Protein AF-A0A822X0G2-F1 (afdb_monomer)

Structure (mmCIF, N/CA/C/O backbone):
data_AF-A0A822X0G2-F1
#
_entry.id   AF-A0A822X0G2-F1
#
loop_
_atom_site.group_PDB
_atom_site.id
_atom_site.type_symbol
_atom_site.label_atom_id
_atom_site.label_alt_id
_atom_site.label_comp_id
_atom_site.label_asym_id
_atom_site.label_entity_id
_atom_site.label_seq_id
_atom_site.pdbx_PDB_ins_code
_atom_site.Cartn_x
_atom_site.Cartn_y
_atom_site.Cartn_z
_atom_site.occupancy
_atom_site.B_iso_or_equiv
_atom_site.auth_seq_id
_atom_site.auth_comp_id
_atom_site.auth_asym_id
_atom_site.auth_atom_id
_atom_site.pdbx_PDB_model_num
ATOM 1 N N . MET A 1 1 ? 26.542 -21.860 20.723 1.00 41.81 1 MET A N 1
ATOM 2 C CA . MET A 1 1 ? 26.400 -22.099 22.175 1.00 41.81 1 MET A CA 1
ATOM 3 C C . MET A 1 1 ? 25.578 -23.375 22.316 1.00 41.81 1 MET A C 1
ATOM 5 O O . MET A 1 1 ? 24.536 -23.455 21.684 1.00 41.81 1 MET A O 1
ATOM 9 N N . LEU A 1 2 ? 26.151 -24.408 22.939 1.00 41.03 2 LEU A N 1
ATOM 10 C CA . LEU A 1 2 ? 25.672 -25.801 22.949 1.00 41.03 2 LEU A CA 1
ATOM 11 C C . LEU A 1 2 ? 24.399 -26.036 23.792 1.00 41.03 2 LEU A C 1
ATOM 13 O O . LEU A 1 2 ? 24.081 -25.219 24.650 1.00 41.03 2 LEU A O 1
ATOM 17 N N . CYS A 1 3 ? 23.839 -27.245 23.601 1.00 36.62 3 CYS A N 1
ATOM 18 C CA . CYS A 1 3 ? 22.868 -28.033 24.392 1.00 36.62 3 CYS A CA 1
ATOM 19 C C . CYS A 1 3 ? 21.438 -28.078 23.816 1.00 36.62 3 CYS A C 1
ATOM 21 O O . CYS A 1 3 ? 20.869 -27.041 23.523 1.00 36.62 3 CYS A O 1
ATOM 23 N N . ALA A 1 4 ? 20.782 -29.233 23.642 1.00 40.53 4 ALA A N 1
ATOM 24 C CA . ALA A 1 4 ? 21.068 -30.588 24.124 1.00 40.53 4 ALA A CA 1
ATOM 25 C C . ALA A 1 4 ? 20.532 -31.665 23.159 1.00 40.53 4 ALA A C 1
ATOM 27 O O . ALA A 1 4 ? 19.470 -31.511 22.560 1.00 40.53 4 ALA A O 1
ATOM 28 N N . CYS A 1 5 ? 21.261 -32.780 23.065 1.00 48.78 5 CYS A N 1
ATOM 29 C CA . CYS A 1 5 ? 20.768 -34.037 22.513 1.00 48.78 5 CYS A CA 1
ATOM 30 C C . CYS A 1 5 ? 19.828 -34.710 23.524 1.00 48.78 5 CYS A C 1
ATOM 32 O O . CYS A 1 5 ? 20.189 -34.849 24.692 1.00 48.78 5 CYS A O 1
ATOM 34 N N . LEU A 1 6 ? 18.688 -35.218 23.060 1.00 36.81 6 LEU A N 1
ATOM 35 C CA . LEU A 1 6 ? 17.911 -36.243 23.757 1.00 36.81 6 LEU A CA 1
ATOM 36 C C . LEU A 1 6 ? 17.663 -37.392 22.775 1.00 36.81 6 LEU A C 1
ATOM 38 O O . LEU A 1 6 ? 16.849 -37.289 21.862 1.00 36.81 6 LEU A O 1
ATOM 42 N N . PHE A 1 7 ? 18.413 -38.479 22.957 1.00 40.28 7 PHE A N 1
ATOM 43 C CA . PHE A 1 7 ? 18.099 -39.781 22.376 1.00 40.28 7 PHE A CA 1
ATOM 44 C C . PHE A 1 7 ? 16.954 -40.397 23.185 1.00 40.28 7 PHE A C 1
ATOM 46 O O . PHE A 1 7 ? 17.071 -40.534 24.401 1.00 40.28 7 PHE A O 1
ATOM 53 N N . THR A 1 8 ? 15.874 -40.809 22.519 1.00 43.25 8 THR A N 1
ATOM 54 C CA . THR A 1 8 ? 14.886 -41.729 23.100 1.00 43.25 8 THR A CA 1
ATOM 55 C C . THR A 1 8 ? 14.660 -42.913 22.162 1.00 43.25 8 THR A C 1
ATOM 57 O O . THR A 1 8 ? 14.643 -42.791 20.939 1.00 43.25 8 THR A O 1
ATOM 60 N N . THR A 1 9 ? 14.583 -44.092 22.769 1.00 52.16 9 THR A N 1
ATOM 61 C CA . THR A 1 9 ? 14.641 -45.439 22.189 1.00 52.16 9 THR A CA 1
ATOM 62 C C . THR A 1 9 ? 13.260 -45.982 21.821 1.00 52.16 9 THR A C 1
ATOM 64 O O . THR A 1 9 ? 12.865 -47.059 22.258 1.00 52.16 9 THR A O 1
ATOM 67 N N . SER A 1 10 ? 12.503 -45.263 20.995 1.00 47.69 10 SER A N 1
ATOM 68 C CA . SER A 1 10 ? 11.353 -45.861 20.313 1.00 47.69 10 SER A CA 1
ATOM 69 C C . SER A 1 10 ? 11.071 -45.110 19.023 1.00 47.69 10 SER A C 1
ATOM 71 O O . SER A 1 10 ? 10.955 -43.887 19.011 1.00 47.69 10 SER A O 1
ATOM 73 N N . GLY A 1 11 ? 11.053 -45.854 17.920 1.00 52.94 11 GLY A N 1
ATOM 74 C CA . GLY A 1 11 ? 11.008 -45.325 16.567 1.00 52.94 11 GLY A CA 1
ATOM 75 C C . GLY A 1 11 ? 9.771 -44.475 16.303 1.00 52.94 11 GLY A C 1
ATOM 76 O O . GLY A 1 11 ? 8.672 -44.995 16.156 1.00 52.94 11 GLY A O 1
ATOM 77 N N . SER A 1 12 ? 9.983 -43.168 16.193 1.00 41.75 12 SER A N 1
ATOM 78 C CA . SER A 1 12 ? 9.317 -42.260 15.255 1.00 41.75 12 SER A CA 1
ATOM 79 C C . SER A 1 12 ? 10.038 -40.922 15.331 1.00 41.75 12 SER A C 1
ATOM 81 O O . SER A 1 12 ? 9.783 -40.101 16.208 1.00 41.75 12 SER A O 1
ATOM 83 N N . VAL A 1 13 ? 10.989 -40.719 14.419 1.00 41.69 13 VAL A N 1
ATOM 84 C CA . VAL A 1 13 ? 11.591 -39.404 14.192 1.00 41.69 13 VAL A CA 1
ATOM 85 C C . VAL A 1 13 ? 10.525 -38.565 13.500 1.00 41.69 13 VAL A C 1
ATOM 87 O O . VAL A 1 13 ? 10.388 -38.607 12.280 1.00 41.69 13 VAL A O 1
ATOM 90 N N . VAL A 1 14 ? 9.718 -37.840 14.273 1.00 45.34 14 VAL A N 1
ATOM 91 C CA . VAL A 1 14 ? 8.887 -36.784 13.698 1.00 45.34 14 VAL A CA 1
ATOM 92 C C . VAL A 1 14 ? 9.836 -35.637 13.389 1.00 45.34 14 VAL A C 1
ATOM 94 O O . VAL A 1 14 ? 10.253 -34.889 14.272 1.00 45.34 14 VAL A O 1
ATOM 97 N N . LEU A 1 15 ? 10.245 -35.570 12.125 1.00 39.56 15 LEU A N 1
ATOM 98 C CA . LEU A 1 15 ? 10.972 -34.451 11.558 1.00 39.56 15 LEU A CA 1
ATOM 99 C C . LEU A 1 15 ? 10.025 -33.242 11.602 1.00 39.56 15 LEU A C 1
ATOM 101 O O . LEU A 1 15 ? 9.231 -33.031 10.689 1.00 39.56 15 LEU A O 1
ATOM 105 N N . TRP A 1 16 ? 10.048 -32.470 12.687 1.00 42.47 16 TRP A N 1
ATOM 106 C CA . TRP A 1 16 ? 9.452 -31.138 12.670 1.00 42.47 16 TRP A CA 1
ATOM 107 C C . TRP A 1 16 ? 10.377 -30.270 11.823 1.00 42.47 16 TRP A C 1
ATOM 109 O O . TRP A 1 16 ? 11.342 -29.683 12.310 1.00 42.47 16 TRP A O 1
ATOM 119 N N . SER A 1 17 ? 10.125 -30.291 10.514 1.00 48.56 17 SER A N 1
ATOM 120 C CA . SER A 1 17 ? 10.679 -29.341 9.562 1.00 48.56 17 SER A CA 1
ATOM 121 C C . SER A 1 17 ? 10.508 -27.943 10.135 1.00 48.56 17 SER A C 1
ATOM 123 O O . SER A 1 17 ? 9.419 -27.594 10.592 1.00 48.56 17 SER A O 1
ATOM 125 N N . LEU A 1 18 ? 11.600 -27.175 10.135 1.00 46.53 18 LEU A N 1
ATOM 126 C CA . LEU A 1 18 ? 11.620 -25.780 10.539 1.00 46.53 18 LEU A CA 1
ATOM 127 C C . LEU A 1 18 ? 10.393 -25.074 9.956 1.00 46.53 18 LEU A C 1
ATOM 129 O O . LEU A 1 18 ? 10.310 -24.876 8.741 1.00 46.53 18 LEU A O 1
ATOM 133 N N . SER A 1 19 ? 9.465 -24.682 10.832 1.00 46.75 19 SER A N 1
ATOM 134 C CA . SER A 1 19 ? 8.558 -23.582 10.541 1.00 46.75 19 SER A CA 1
ATOM 135 C C . SER A 1 19 ? 9.470 -22.431 10.165 1.00 46.75 19 SER A C 1
ATOM 137 O O . SER A 1 19 ? 10.150 -21.869 11.026 1.00 46.75 19 SER A O 1
ATOM 139 N N . HIS A 1 20 ? 9.558 -22.163 8.862 1.00 47.16 20 HIS A N 1
ATOM 140 C CA . HIS A 1 20 ? 10.193 -20.969 8.356 1.00 47.16 20 HIS A CA 1
ATOM 141 C C . HIS A 1 20 ? 9.650 -19.829 9.197 1.00 47.16 20 HIS A C 1
ATOM 143 O O . HIS A 1 20 ? 8.440 -19.707 9.388 1.00 47.16 20 HIS A O 1
ATOM 149 N N . SER A 1 21 ? 10.577 -19.085 9.786 1.00 45.53 21 SER A N 1
ATOM 150 C CA . SER A 1 21 ? 10.315 -17.804 10.400 1.00 45.53 21 SER A CA 1
ATOM 151 C C . SER A 1 21 ? 9.534 -16.988 9.376 1.00 45.53 21 SER A C 1
ATOM 153 O O . SER A 1 21 ? 10.142 -16.341 8.526 1.00 45.53 21 SER A O 1
ATOM 155 N N . GLN A 1 22 ? 8.202 -17.017 9.463 1.00 49.56 22 GLN A N 1
ATOM 156 C CA . GLN A 1 22 ? 7.348 -15.930 9.025 1.00 49.56 22 GLN A CA 1
ATOM 157 C C . GLN A 1 22 ? 7.739 -14.778 9.939 1.00 49.56 22 GLN A C 1
ATOM 159 O O . GLN A 1 22 ? 7.096 -14.471 10.939 1.00 49.56 22 GLN A O 1
ATOM 164 N N . LYS A 1 23 ? 8.902 -14.190 9.656 1.00 50.72 23 LYS A N 1
ATOM 165 C CA . LYS A 1 23 ? 9.175 -12.825 10.034 1.00 50.72 23 LYS A CA 1
ATOM 166 C C . LYS A 1 23 ? 8.228 -12.065 9.128 1.00 50.72 23 LYS A C 1
ATOM 168 O O . LYS A 1 23 ? 8.628 -11.647 8.048 1.00 50.72 23 LYS A O 1
ATOM 173 N N . GLU A 1 24 ? 6.948 -12.068 9.495 1.00 57.47 24 GLU A N 1
ATOM 174 C CA . GLU A 1 24 ? 5.957 -11.262 8.820 1.00 57.47 24 GLU A CA 1
ATOM 175 C C . GLU A 1 24 ? 6.555 -9.872 8.852 1.00 57.47 24 GLU A C 1
ATOM 177 O O . GLU A 1 24 ? 6.843 -9.334 9.928 1.00 57.47 24 GLU A O 1
ATOM 182 N N . ASN A 1 25 ? 6.904 -9.362 7.675 1.00 65.50 25 ASN A N 1
ATOM 183 C CA . ASN A 1 25 ? 7.420 -8.017 7.536 1.00 65.50 25 ASN A CA 1
ATOM 184 C C . ASN A 1 25 ? 6.213 -7.105 7.716 1.00 65.50 25 ASN A C 1
ATOM 186 O O . ASN A 1 25 ? 5.684 -6.534 6.769 1.00 65.50 25 ASN A O 1
ATOM 190 N N . PHE A 1 26 ? 5.739 -7.054 8.957 1.00 80.50 26 PHE A N 1
ATOM 191 C CA . PHE A 1 26 ? 4.638 -6.237 9.384 1.00 80.50 26 PHE A CA 1
ATOM 192 C C . PHE A 1 26 ? 5.158 -4.813 9.367 1.00 80.50 26 PHE A C 1
ATOM 194 O O . PHE A 1 26 ? 5.978 -4.401 10.193 1.00 80.50 26 PHE A O 1
ATOM 201 N N . MET A 1 27 ? 4.784 -4.117 8.308 1.00 89.44 27 MET A N 1
ATOM 202 C CA . MET A 1 27 ? 5.347 -2.839 7.947 1.00 89.44 27 MET A CA 1
ATOM 203 C C . MET A 1 27 ? 4.251 -1.804 7.908 1.00 89.44 27 MET A C 1
ATOM 205 O O . MET A 1 27 ? 3.111 -2.062 7.523 1.00 89.44 27 MET A O 1
ATOM 209 N N . ARG A 1 28 ? 4.637 -0.605 8.326 1.00 94.19 28 ARG A N 1
ATOM 210 C CA . ARG A 1 28 ? 3.769 0.553 8.315 1.00 94.19 28 ARG A CA 1
ATOM 211 C C . ARG A 1 28 ? 4.040 1.365 7.061 1.00 94.19 28 ARG A C 1
ATOM 213 O O . ARG A 1 28 ? 5.191 1.669 6.744 1.00 94.19 28 ARG A O 1
ATOM 220 N N . GLY A 1 29 ? 2.969 1.759 6.393 1.00 95.56 29 GLY A N 1
ATOM 221 C CA . GLY A 1 29 ? 3.006 2.648 5.248 1.00 95.56 29 GLY A CA 1
ATOM 222 C C . GLY A 1 29 ? 1.910 3.701 5.307 1.00 95.56 29 GLY A C 1
ATOM 223 O O . GLY A 1 29 ? 0.999 3.647 6.133 1.00 95.56 29 GLY A O 1
ATOM 224 N N . VAL A 1 30 ? 2.024 4.689 4.429 1.00 97.06 30 VAL A N 1
ATOM 225 C CA . VAL A 1 30 ? 1.044 5.761 4.262 1.00 97.06 30 VAL A CA 1
ATOM 226 C C . VAL A 1 30 ? 0.493 5.700 2.850 1.00 97.06 30 VAL A C 1
ATOM 228 O O . VAL A 1 30 ? 1.253 5.606 1.886 1.00 97.06 30 VAL A O 1
ATOM 231 N N . VAL A 1 31 ? -0.823 5.796 2.712 1.00 96.69 31 VAL A N 1
ATOM 232 C CA . VAL A 1 31 ? -1.473 5.875 1.405 1.00 96.69 31 VAL A CA 1
ATOM 233 C C . VAL A 1 31 ? -1.152 7.228 0.785 1.00 96.69 31 VAL A C 1
ATOM 235 O O . VAL A 1 31 ? -1.561 8.277 1.279 1.00 96.69 31 VAL A O 1
ATOM 238 N N . VAL A 1 32 ? -0.409 7.223 -0.315 1.00 96.62 32 VAL A N 1
ATOM 239 C CA . VAL A 1 32 ? 0.008 8.446 -1.019 1.00 96.62 32 VAL A CA 1
ATOM 240 C C . VAL A 1 32 ? -0.873 8.754 -2.224 1.00 96.62 32 VAL A C 1
ATOM 242 O O . VAL A 1 32 ? -0.954 9.913 -2.649 1.00 96.62 32 VAL A O 1
ATOM 245 N N . HIS A 1 33 ? -1.567 7.743 -2.744 1.00 94.50 33 HIS A N 1
ATOM 246 C CA . HIS A 1 33 ? -2.475 7.865 -3.871 1.00 94.50 33 HIS A CA 1
ATOM 247 C C . HIS A 1 33 ? -3.603 6.835 -3.767 1.00 94.50 33 HIS A C 1
ATOM 249 O O . HIS A 1 33 ? -3.370 5.698 -3.365 1.00 94.50 33 HIS A O 1
ATOM 255 N N . ASN A 1 34 ? -4.807 7.250 -4.148 1.00 92.31 34 ASN A N 1
ATOM 256 C CA . ASN A 1 34 ? -5.946 6.373 -4.367 1.00 92.31 34 ASN A CA 1
ATOM 257 C C . ASN A 1 34 ? -6.507 6.683 -5.758 1.00 92.31 34 ASN A C 1
ATOM 259 O O . ASN A 1 34 ? -6.836 7.833 -6.053 1.00 92.31 34 ASN A O 1
ATOM 263 N N . GLU A 1 35 ? -6.606 5.652 -6.586 1.00 90.94 35 GLU A N 1
ATOM 264 C CA . GLU A 1 35 ? -7.300 5.663 -7.859 1.00 90.94 35 GLU A CA 1
ATOM 265 C C . GLU A 1 35 ? -8.669 4.980 -7.704 1.00 90.94 35 GLU A C 1
ATOM 267 O O . GLU A 1 35 ? -8.841 3.775 -7.927 1.00 90.94 35 GLU A O 1
ATOM 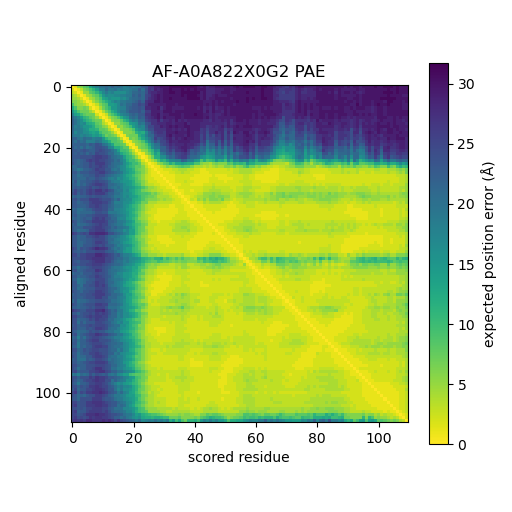272 N N . HIS A 1 36 ? -9.668 5.790 -7.349 1.00 86.25 36 HIS A N 1
ATOM 273 C CA . HIS A 1 36 ? -11.041 5.343 -7.113 1.00 86.25 36 HIS A CA 1
ATOM 274 C C . HIS A 1 36 ? -11.688 4.688 -8.342 1.00 86.25 36 HIS A C 1
ATOM 276 O O . HIS A 1 36 ? -12.587 3.865 -8.184 1.00 86.25 36 HIS A O 1
ATOM 282 N N . ARG A 1 37 ? -11.254 5.023 -9.570 1.00 86.44 37 ARG A N 1
ATOM 283 C CA . ARG A 1 37 ? -11.844 4.479 -10.807 1.00 86.44 37 ARG A CA 1
ATOM 284 C C . ARG A 1 37 ? -11.676 2.964 -10.920 1.00 86.44 37 ARG A C 1
ATOM 286 O O . ARG A 1 37 ? -12.553 2.293 -11.459 1.00 86.44 37 ARG A O 1
ATOM 293 N N . ILE A 1 38 ? -10.531 2.449 -10.474 1.00 87.75 38 ILE A N 1
ATOM 294 C CA . ILE A 1 38 ? -10.171 1.029 -10.588 1.00 87.75 38 ILE A CA 1
ATOM 295 C C . ILE A 1 38 ? -9.955 0.356 -9.229 1.00 87.75 38 ILE A C 1
ATOM 297 O O . ILE A 1 38 ? -9.731 -0.846 -9.206 1.00 87.75 38 ILE A O 1
ATOM 301 N N . GLY A 1 39 ? -10.057 1.097 -8.118 1.00 90.25 39 GLY A N 1
ATOM 302 C CA . GLY A 1 39 ? -9.904 0.561 -6.762 1.00 90.25 39 GLY A CA 1
ATOM 303 C C . GLY A 1 39 ? -8.448 0.323 -6.362 1.00 90.25 39 GLY A C 1
ATOM 304 O O . GLY A 1 39 ? -8.176 -0.573 -5.572 1.00 90.25 39 GLY A O 1
ATOM 305 N N . TYR A 1 40 ? -7.507 1.082 -6.927 1.00 93.81 40 TYR A N 1
ATOM 306 C CA . TYR A 1 40 ? -6.075 0.899 -6.674 1.00 93.81 40 TYR A CA 1
ATOM 307 C C . TYR A 1 40 ? -5.579 1.914 -5.657 1.00 93.81 40 TYR A C 1
ATOM 309 O O . TYR A 1 40 ? -5.912 3.094 -5.723 1.00 93.81 40 TYR A O 1
ATOM 317 N N . ILE A 1 41 ? -4.713 1.471 -4.759 1.00 95.12 41 ILE A N 1
ATOM 318 C CA . ILE A 1 41 ? -4.041 2.320 -3.784 1.00 95.12 41 ILE A CA 1
ATOM 319 C C . ILE A 1 41 ? -2.528 2.203 -3.936 1.00 95.12 41 ILE A C 1
ATOM 321 O O . ILE A 1 41 ? -1.995 1.154 -4.302 1.00 95.12 41 ILE A O 1
ATOM 325 N N . VAL A 1 42 ? -1.835 3.300 -3.639 1.00 96.12 42 VAL A N 1
ATOM 326 C CA . VAL A 1 42 ? -0.376 3.332 -3.532 1.00 96.12 42 VAL A CA 1
ATOM 327 C C . VAL A 1 42 ? -0.005 3.614 -2.095 1.00 96.12 42 VAL A C 1
ATOM 329 O O . VAL A 1 42 ? -0.390 4.646 -1.538 1.00 96.12 42 VAL A O 1
ATOM 332 N N . ILE A 1 43 ? 0.783 2.719 -1.520 1.00 96.69 43 ILE A N 1
ATOM 333 C CA . ILE A 1 43 ? 1.293 2.812 -0.161 1.00 96.69 43 ILE A CA 1
ATOM 334 C C . ILE A 1 43 ? 2.784 3.118 -0.248 1.00 96.69 43 ILE A C 1
ATOM 336 O O . ILE A 1 43 ? 3.528 2.405 -0.917 1.00 96.69 43 ILE A O 1
ATOM 340 N N . ARG A 1 44 ? 3.222 4.177 0.430 1.00 97.06 44 ARG A N 1
ATOM 341 C CA . ARG A 1 44 ? 4.639 4.469 0.636 1.00 97.06 44 ARG A CA 1
ATOM 342 C C . ARG A 1 44 ? 5.053 3.955 2.003 1.00 97.06 44 ARG A C 1
ATOM 344 O O . ARG A 1 44 ? 4.456 4.346 3.006 1.00 97.06 44 ARG A O 1
ATOM 351 N N . ASP A 1 45 ? 6.062 3.103 2.042 1.00 94.38 45 ASP A N 1
ATOM 352 C CA . ASP A 1 45 ? 6.581 2.567 3.294 1.00 94.38 45 ASP A CA 1
ATOM 353 C C . ASP A 1 45 ? 7.567 3.524 3.991 1.00 94.38 45 ASP A C 1
ATOM 355 O O . ASP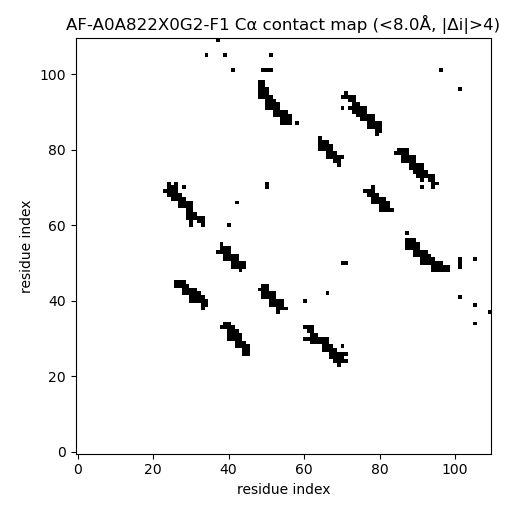 A 1 45 ? 7.864 4.632 3.528 1.00 94.38 45 ASP A O 1
ATOM 359 N N . GLN A 1 46 ? 8.084 3.084 5.138 1.00 92.25 46 GLN A N 1
ATOM 360 C CA . GLN A 1 46 ? 9.088 3.811 5.917 1.00 92.25 46 GLN A CA 1
ATOM 361 C C . GLN A 1 46 ? 10.468 3.922 5.241 1.00 92.25 46 GLN A C 1
ATOM 363 O O . GLN A 1 46 ? 11.245 4.807 5.601 1.00 92.25 46 GLN A O 1
ATOM 368 N N . PHE A 1 47 ? 10.785 3.048 4.282 1.00 91.62 47 PHE A N 1
ATOM 369 C CA . PHE A 1 47 ? 12.024 3.088 3.499 1.00 91.62 47 PHE A CA 1
ATOM 370 C C . PHE A 1 47 ? 11.907 4.017 2.283 1.00 91.62 47 PHE A C 1
ATOM 372 O O . PHE A 1 47 ? 12.909 4.365 1.659 1.00 91.62 47 PHE A O 1
ATOM 379 N N . GLY A 1 48 ? 10.695 4.494 1.996 1.00 93.50 48 GLY A N 1
ATOM 380 C CA . GLY A 1 48 ? 10.390 5.347 0.861 1.00 93.50 48 GLY A CA 1
ATOM 381 C C . GLY A 1 48 ? 10.105 4.569 -0.420 1.00 93.50 48 GLY A C 1
ATOM 382 O O . GLY A 1 48 ? 10.048 5.201 -1.474 1.00 93.50 48 GLY A O 1
ATOM 383 N N . GLU A 1 49 ? 9.915 3.255 -0.331 1.00 95.44 49 GLU A N 1
ATOM 384 C CA . GLU A 1 49 ? 9.499 2.410 -1.444 1.00 95.44 49 GLU A CA 1
ATOM 385 C C . GLU A 1 49 ? 7.974 2.426 -1.583 1.00 95.44 49 GLU A C 1
ATOM 387 O O . GLU A 1 49 ? 7.230 2.722 -0.640 1.00 95.44 49 GLU A O 1
ATOM 392 N N . PHE A 1 50 ? 7.507 2.140 -2.795 1.00 96.94 50 PHE A N 1
ATOM 393 C CA . PHE A 1 50 ? 6.101 2.223 -3.159 1.00 96.94 50 PHE A CA 1
ATOM 394 C C . PHE A 1 50 ? 5.547 0.831 -3.448 1.00 96.94 50 PHE A C 1
ATOM 396 O O . PHE A 1 50 ? 6.149 0.034 -4.170 1.00 96.94 50 PHE A O 1
ATOM 403 N N . THR A 1 51 ? 4.369 0.573 -2.895 1.00 96.56 51 THR A N 1
ATOM 404 C CA . THR A 1 51 ? 3.587 -0.647 -3.085 1.00 96.56 51 THR A CA 1
ATOM 405 C C . THR A 1 51 ? 2.266 -0.284 -3.740 1.00 96.56 51 THR A C 1
ATOM 407 O O . THR A 1 51 ? 1.604 0.659 -3.304 1.00 96.56 51 THR A O 1
ATOM 410 N N . VAL A 1 52 ? 1.885 -1.012 -4.786 1.00 95.69 52 VAL A N 1
ATOM 411 C CA . VAL A 1 52 ? 0.599 -0.861 -5.474 1.00 95.69 52 VAL A CA 1
ATOM 412 C C . VAL A 1 52 ? -0.274 -2.054 -5.125 1.00 95.69 52 VAL A C 1
ATOM 414 O O . VAL A 1 52 ? 0.129 -3.199 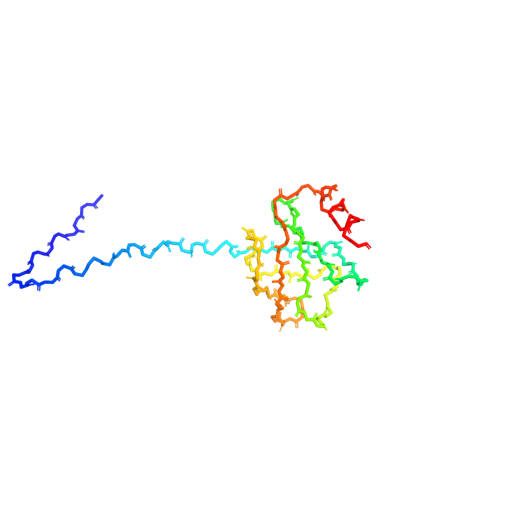-5.324 1.00 95.69 52 VAL A O 1
ATOM 417 N N . ALA A 1 53 ? -1.476 -1.785 -4.628 1.00 95.31 53 ALA A N 1
ATOM 418 C CA . ALA A 1 53 ? -2.438 -2.816 -4.271 1.00 95.31 53 ALA A CA 1
ATOM 419 C C . ALA A 1 53 ? -3.839 -2.472 -4.785 1.00 95.31 53 ALA A C 1
ATOM 421 O O . ALA A 1 53 ? -4.227 -1.306 -4.836 1.00 95.31 53 ALA A O 1
ATOM 422 N N . GLU A 1 54 ? -4.594 -3.496 -5.162 1.00 94.38 54 GLU A N 1
ATOM 423 C CA . GLU A 1 54 ? -5.998 -3.410 -5.552 1.00 94.38 54 GLU A CA 1
ATOM 424 C C . GLU A 1 54 ? -6.884 -3.760 -4.356 1.00 94.38 54 GLU A C 1
ATOM 426 O O . GLU A 1 54 ? -6.708 -4.796 -3.718 1.00 94.38 54 GLU A O 1
ATOM 431 N N . LEU A 1 55 ? -7.856 -2.909 -4.041 1.00 94.00 55 LEU A N 1
ATOM 432 C CA . LEU A 1 55 ? -8.843 -3.175 -3.003 1.00 94.00 55 LEU A CA 1
ATOM 433 C C . LEU A 1 55 ? -9.819 -4.243 -3.498 1.00 94.00 55 LEU A C 1
ATOM 435 O O 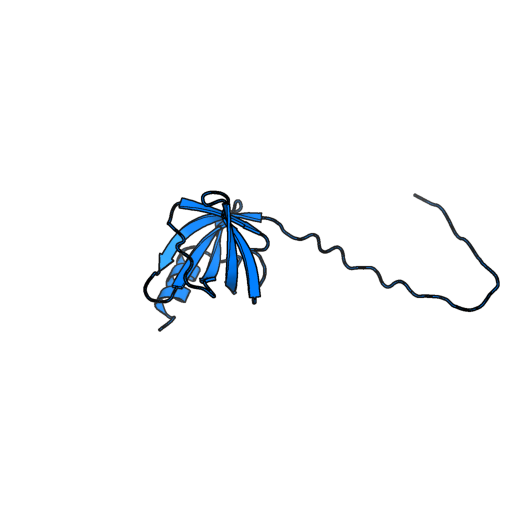. LEU A 1 55 ? -10.588 -4.023 -4.430 1.00 94.00 55 LEU A O 1
ATOM 439 N N . SER A 1 56 ? -9.838 -5.395 -2.829 1.00 89.19 56 SER A N 1
ATOM 440 C CA . SER A 1 56 ? -10.718 -6.524 -3.168 1.00 89.19 56 SER A CA 1
ATOM 441 C C . SER A 1 56 ? -12.123 -6.393 -2.555 1.00 89.19 56 SER A C 1
ATOM 443 O O . SER A 1 56 ? -12.823 -7.381 -2.334 1.00 89.19 56 SER A O 1
ATOM 445 N N . GLY A 1 57 ? -12.551 -5.166 -2.257 1.00 78.19 57 GLY A N 1
ATOM 446 C CA . GLY A 1 57 ? -13.838 -4.848 -1.645 1.00 78.19 57 GLY A CA 1
ATOM 447 C C . GLY A 1 57 ? -14.175 -3.364 -1.776 1.00 78.19 57 GLY A C 1
ATOM 448 O O . GLY A 1 57 ? -13.338 -2.561 -2.176 1.00 78.19 57 GLY A O 1
ATOM 449 N N . GLY A 1 58 ? -15.408 -2.990 -1.433 1.00 82.62 58 GLY A N 1
ATOM 450 C CA . GLY A 1 58 ? -15.883 -1.600 -1.458 1.00 82.62 58 GLY A CA 1
ATOM 451 C C . GLY A 1 58 ? -15.364 -0.747 -0.295 1.00 82.62 58 GLY A C 1
ATOM 452 O O . GLY A 1 58 ? -16.143 -0.007 0.294 1.00 82.62 58 GLY A O 1
ATOM 453 N N . TYR A 1 59 ? -14.092 -0.904 0.073 1.00 87.94 59 TYR A N 1
ATOM 454 C CA . TYR A 1 59 ? -13.460 -0.170 1.167 1.00 87.94 59 TYR A CA 1
ATOM 455 C C . TYR A 1 59 ? -13.139 1.265 0.737 1.00 87.94 59 TYR A C 1
ATOM 457 O O . TYR A 1 59 ? -12.662 1.499 -0.376 1.00 87.94 59 TYR A O 1
ATOM 465 N N . GLU A 1 60 ? -13.347 2.227 1.631 1.00 88.50 60 GLU A N 1
ATOM 466 C CA . GLU A 1 60 ? -12.997 3.626 1.386 1.00 88.50 60 GLU A CA 1
ATOM 467 C C . GLU A 1 60 ? -11.639 3.957 1.999 1.00 88.50 60 GLU A C 1
ATOM 469 O O . GLU A 1 60 ? -11.538 4.378 3.144 1.00 88.50 60 GLU A O 1
ATOM 474 N N . VAL A 1 61 ? -10.571 3.800 1.223 1.00 91.75 61 VAL A N 1
ATOM 475 C CA . VAL A 1 61 ? -9.229 4.236 1.633 1.00 91.75 61 VAL A CA 1
ATOM 476 C C . VAL A 1 61 ? -9.002 5.678 1.210 1.00 91.75 61 VAL A C 1
ATOM 478 O O . VAL A 1 61 ? -9.300 6.043 0.076 1.00 91.75 61 VAL A O 1
ATOM 481 N N . VAL A 1 62 ? -8.431 6.515 2.070 1.00 92.75 62 VAL A N 1
ATOM 482 C CA . VAL A 1 62 ? -8.152 7.917 1.732 1.00 92.75 62 VAL A CA 1
ATOM 483 C C . VAL A 1 62 ? -6.650 8.175 1.722 1.00 92.75 62 VAL A C 1
ATOM 485 O O . VAL A 1 62 ? -5.874 7.583 2.470 1.00 92.75 62 VAL A O 1
ATOM 488 N N . LYS A 1 63 ? -6.205 9.088 0.853 1.00 95.19 63 LYS A N 1
ATOM 489 C CA . LYS A 1 63 ? -4.823 9.574 0.880 1.00 95.19 63 LYS A CA 1
ATOM 490 C C . LYS A 1 63 ? -4.496 10.136 2.269 1.00 95.19 63 LYS A C 1
ATOM 492 O O . LYS A 1 63 ? -5.193 11.016 2.763 1.00 95.19 63 LYS A O 1
ATOM 497 N N . GLY A 1 64 ? -3.387 9.682 2.841 1.00 96.19 64 GLY A N 1
ATOM 498 C CA . GLY A 1 64 ? -2.957 10.000 4.200 1.00 96.19 64 GLY A CA 1
ATOM 499 C C . GLY A 1 64 ? -3.291 8.913 5.221 1.00 96.19 64 GLY A C 1
ATOM 500 O O . GLY A 1 64 ? -2.755 8.973 6.327 1.00 96.19 64 GLY A O 1
ATOM 501 N N . ASP A 1 65 ? -4.103 7.914 4.861 1.00 96.38 65 ASP A N 1
ATOM 502 C CA . ASP A 1 65 ? -4.369 6.778 5.737 1.00 96.38 65 ASP A CA 1
ATOM 503 C C . ASP A 1 65 ? -3.101 5.988 6.032 1.00 96.38 65 ASP A C 1
ATOM 505 O O . ASP A 1 65 ? -2.194 5.865 5.204 1.00 96.38 65 ASP A O 1
ATOM 509 N N . ILE A 1 66 ? -3.051 5.457 7.247 1.00 96.56 66 ILE A N 1
ATOM 510 C CA . ILE A 1 66 ? -1.914 4.709 7.747 1.00 96.56 66 ILE A CA 1
ATOM 511 C C . ILE A 1 66 ? -2.275 3.235 7.699 1.00 96.56 66 ILE A C 1
ATOM 513 O O . ILE A 1 66 ? -3.200 2.799 8.380 1.00 96.56 66 ILE A O 1
ATOM 517 N N . ILE A 1 67 ? -1.512 2.478 6.924 1.00 95.56 67 ILE A N 1
ATOM 518 C CA . ILE A 1 67 ? -1.737 1.057 6.708 1.00 95.56 67 ILE A CA 1
ATOM 519 C C . ILE A 1 67 ? -0.633 0.26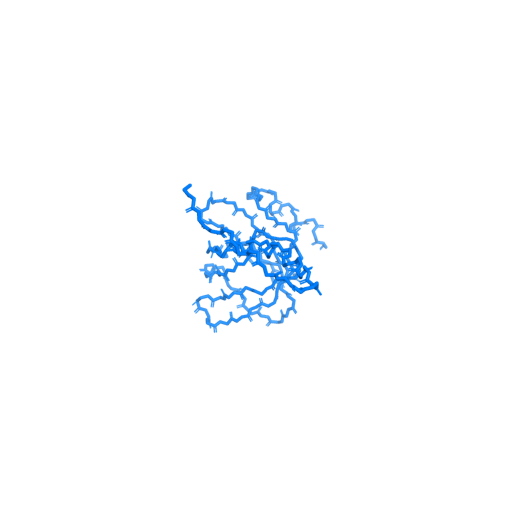1 7.387 1.00 95.56 67 ILE A C 1
ATOM 521 O O . ILE A 1 67 ? 0.535 0.653 7.368 1.00 95.56 67 ILE A O 1
ATOM 525 N N . GLU A 1 68 ? -1.013 -0.855 7.987 1.00 94.94 68 GLU A N 1
ATOM 526 C CA . GLU A 1 68 ? -0.121 -1.782 8.658 1.00 94.94 68 GLU A CA 1
ATOM 527 C C . GLU A 1 68 ? -0.395 -3.206 8.175 1.00 94.94 68 GLU A C 1
ATOM 529 O O . GLU A 1 68 ? -1.549 -3.624 8.072 1.00 94.94 68 GLU A O 1
ATOM 534 N N . GLY A 1 69 ? 0.653 -3.945 7.829 1.00 93.06 69 GLY A N 1
ATOM 535 C CA . GLY A 1 69 ? 0.509 -5.306 7.325 1.00 93.06 69 GLY A CA 1
ATOM 536 C C . GLY A 1 69 ? 1.690 -5.752 6.482 1.00 93.06 69 GLY A C 1
ATOM 537 O O . GLY A 1 69 ? 2.745 -5.112 6.466 1.00 93.06 69 GLY A O 1
ATOM 538 N N . ASN A 1 70 ? 1.497 -6.855 5.768 1.00 92.12 70 ASN A N 1
ATOM 539 C CA . ASN A 1 70 ? 2.473 -7.363 4.820 1.00 92.12 70 ASN A CA 1
ATOM 540 C C . ASN A 1 70 ? 2.326 -6.632 3.477 1.00 92.12 70 ASN A C 1
ATOM 542 O O . ASN A 1 70 ? 1.588 -7.052 2.596 1.00 92.12 70 ASN A O 1
ATOM 546 N N . ILE A 1 71 ? 2.987 -5.480 3.349 1.00 91.25 71 ILE A N 1
ATOM 547 C CA . ILE A 1 71 ? 2.993 -4.681 2.107 1.00 91.25 71 ILE A CA 1
ATOM 548 C C . ILE A 1 71 ? 4.160 -5.042 1.174 1.00 91.25 71 ILE A C 1
ATOM 550 O O . ILE A 1 71 ? 4.262 -4.508 0.078 1.00 91.25 71 ILE A O 1
ATOM 554 N N . HIS A 1 72 ? 5.067 -5.921 1.609 1.00 92.00 72 HIS A N 1
ATOM 555 C CA . HIS A 1 72 ? 6.241 -6.384 0.852 1.00 92.00 72 HIS A CA 1
ATOM 556 C C . HIS A 1 72 ? 6.063 -7.831 0.376 1.00 92.00 72 HIS A C 1
ATOM 558 O O . HIS A 1 72 ? 6.989 -8.642 0.410 1.00 92.00 72 HIS A O 1
ATOM 564 N N . SER A 1 73 ? 4.845 -8.155 -0.031 1.00 90.25 73 SER A N 1
ATOM 565 C CA . SER A 1 73 ? 4.469 -9.414 -0.662 1.00 90.25 73 SER A CA 1
ATOM 566 C C . SER A 1 73 ? 3.641 -9.128 -1.908 1.00 90.25 73 SER A C 1
ATOM 568 O O . SER A 1 73 ? 3.154 -8.018 -2.100 1.00 90.25 73 SER A O 1
ATOM 570 N N . GLU A 1 74 ? 3.509 -10.122 -2.778 1.00 92.19 74 GLU A N 1
ATOM 571 C CA . GLU A 1 74 ? 2.621 -10.076 -3.939 1.00 92.19 74 GLU A CA 1
ATOM 572 C C . GLU A 1 74 ? 1.451 -11.041 -3.718 1.00 92.19 74 GLU A C 1
ATOM 574 O O . GLU A 1 74 ? 1.633 -12.117 -3.142 1.00 92.19 74 GLU A O 1
ATOM 579 N N . GLY A 1 75 ? 0.266 -10.682 -4.217 1.00 93.56 75 GLY A N 1
ATOM 580 C CA . GLY A 1 75 ? -0.947 -11.496 -4.112 1.00 93.56 75 GLY A CA 1
ATOM 581 C C . GLY A 1 75 ? -1.929 -11.034 -3.033 1.00 93.56 75 GLY A C 1
ATOM 582 O O . GLY A 1 75 ? -1.923 -9.875 -2.620 1.00 93.56 75 GLY A O 1
ATOM 583 N N . ASP A 1 76 ? -2.825 -11.937 -2.630 1.00 94.38 76 ASP A N 1
ATOM 584 C CA . ASP A 1 76 ? -3.879 -11.656 -1.654 1.00 94.38 76 ASP A CA 1
ATOM 585 C C . ASP A 1 76 ? -3.310 -11.415 -0.253 1.00 94.38 76 ASP A C 1
ATOM 587 O O . ASP A 1 76 ? -2.684 -12.291 0.342 1.00 94.38 76 ASP A O 1
ATOM 591 N N . GLU A 1 77 ? -3.612 -10.248 0.305 1.00 93.94 77 GLU A N 1
ATOM 592 C CA . GLU A 1 77 ? -3.177 -9.834 1.632 1.00 93.94 77 GLU A CA 1
ATOM 593 C C . GLU A 1 77 ? -4.320 -9.190 2.418 1.00 93.94 77 GLU A C 1
ATOM 595 O O . GLU A 1 77 ? -5.312 -8.692 1.874 1.00 93.94 77 GLU A O 1
ATOM 600 N N . THR A 1 78 ? -4.187 -9.198 3.743 1.00 94.12 78 THR A N 1
ATOM 601 C CA . THR A 1 78 ? -5.082 -8.452 4.635 1.00 94.12 78 THR A CA 1
ATOM 602 C C . THR A 1 78 ? -4.290 -7.367 5.336 1.00 94.12 78 THR A C 1
ATOM 604 O O . THR A 1 78 ? -3.450 -7.646 6.188 1.00 94.12 78 THR A O 1
ATOM 607 N N . LEU A 1 79 ? -4.584 -6.118 4.990 1.00 94.44 79 LEU A N 1
ATOM 608 C CA . LEU A 1 79 ? -3.959 -4.952 5.593 1.00 94.44 79 LEU A CA 1
ATOM 609 C C . LEU A 1 79 ? -4.887 -4.337 6.638 1.00 94.44 79 LEU A C 1
ATOM 611 O O . LEU A 1 79 ? -6.110 -4.422 6.530 1.00 94.44 79 LEU A O 1
ATOM 615 N N . TYR A 1 80 ? -4.317 -3.711 7.658 1.00 95.88 80 TYR A N 1
ATOM 616 C CA . TYR A 1 80 ? -5.061 -3.004 8.689 1.00 95.88 80 TYR A CA 1
ATOM 617 C C . TYR A 1 80 ? -4.901 -1.494 8.511 1.00 95.88 80 TYR A C 1
ATOM 619 O O . TYR A 1 80 ? -3.788 -0.970 8.534 1.00 95.88 80 TYR A O 1
A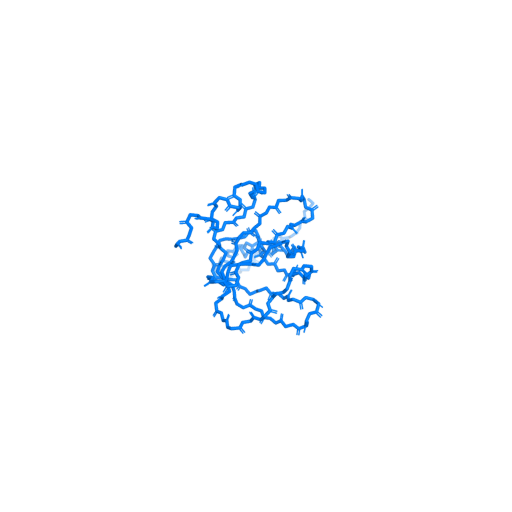TOM 627 N N . ASN A 1 81 ? -6.012 -0.780 8.336 1.00 95.69 81 ASN A N 1
ATOM 628 C CA . ASN A 1 81 ? -6.027 0.676 8.306 1.00 95.69 81 ASN A CA 1
ATOM 629 C C . ASN A 1 81 ? -6.107 1.211 9.737 1.00 95.69 81 ASN A C 1
ATOM 631 O O . ASN A 1 81 ? -7.163 1.186 10.367 1.00 95.69 81 ASN A O 1
ATOM 635 N N . LEU A 1 82 ? -4.989 1.727 10.244 1.00 95.56 82 LEU A N 1
ATOM 636 C CA . LEU A 1 82 ? -4.873 2.290 11.589 1.00 95.56 82 LEU A CA 1
ATOM 637 C C . LEU A 1 82 ? -5.698 3.571 11.767 1.00 95.56 82 LEU A C 1
ATOM 639 O O . LEU A 1 82 ? -6.125 3.859 12.883 1.00 95.56 82 LEU A O 1
ATOM 643 N N . THR A 1 83 ? -5.922 4.343 10.699 1.00 95.81 83 THR A N 1
ATOM 644 C CA . THR A 1 83 ? -6.710 5.585 10.761 1.00 95.81 83 THR A CA 1
ATOM 645 C C . THR A 1 83 ? -8.200 5.290 10.924 1.00 95.81 83 THR A C 1
ATOM 647 O O . THR A 1 83 ? -8.892 5.993 11.656 1.00 95.81 83 THR A O 1
ATOM 650 N N . GLN A 1 84 ? -8.685 4.242 10.256 1.00 94.50 84 GLN A N 1
ATOM 651 C CA . GLN A 1 84 ? -10.104 3.872 10.222 1.00 94.50 84 GLN A CA 1
ATOM 652 C C . GLN A 1 84 ? -10.458 2.692 11.141 1.00 94.50 84 GLN A C 1
ATOM 654 O O . GLN A 1 84 ? -11.634 2.402 11.333 1.00 94.50 84 GLN A O 1
ATOM 659 N N . ALA A 1 85 ? -9.453 2.041 11.733 1.00 95.00 85 ALA A N 1
ATOM 660 C CA . ALA A 1 85 ? -9.585 0.841 12.558 1.00 95.00 85 ALA A CA 1
ATOM 661 C C . ALA A 1 85 ? -10.319 -0.315 11.844 1.00 95.00 85 ALA A C 1
ATOM 663 O O . ALA A 1 85 ? -11.187 -0.970 12.423 1.00 95.00 85 ALA A O 1
ATOM 664 N N . GLU A 1 86 ? -9.962 -0.571 10.580 1.00 94.44 86 GLU A N 1
ATOM 665 C CA . GLU A 1 86 ? -10.607 -1.581 9.729 1.00 94.44 86 GLU A CA 1
ATOM 666 C C . GLU A 1 86 ? -9.588 -2.483 9.011 1.00 94.44 86 GLU A C 1
ATOM 668 O O . GLU A 1 86 ? -8.532 -2.028 8.570 1.00 94.44 86 GLU A O 1
ATOM 673 N N . HIS A 1 87 ? -9.926 -3.770 8.857 1.00 94.06 87 HIS A N 1
ATOM 674 C CA . HIS A 1 87 ? -9.189 -4.707 8.007 1.00 94.06 87 HIS A CA 1
ATOM 675 C C . HIS A 1 87 ? -9.684 -4.666 6.562 1.00 94.06 87 HIS A C 1
ATOM 677 O O . HIS A 1 87 ? -10.875 -4.816 6.291 1.00 94.06 87 HIS A O 1
ATOM 683 N N . GLN A 1 88 ? -8.745 -4.566 5.633 1.00 94.00 88 GLN A N 1
ATOM 684 C CA . GLN A 1 88 ? -9.004 -4.427 4.212 1.00 94.00 88 GLN A CA 1
ATOM 685 C C . GLN A 1 88 ? -8.328 -5.565 3.463 1.00 94.00 88 GLN A C 1
ATOM 687 O O . GLN A 1 88 ? -7.127 -5.804 3.605 1.00 94.00 88 GLN A O 1
ATOM 692 N N . LYS A 1 89 ? -9.116 -6.276 2.658 1.00 94.75 89 LYS A N 1
ATOM 693 C CA . LYS A 1 89 ? -8.585 -7.285 1.743 1.00 94.75 89 LYS A CA 1
ATOM 694 C C . LYS A 1 89 ? -8.053 -6.594 0.506 1.00 94.75 89 LYS A C 1
ATOM 696 O O . LYS A 1 89 ? -8.789 -5.851 -0.150 1.00 94.75 89 LYS A O 1
ATOM 701 N N . VAL A 1 90 ? -6.799 -6.860 0.190 1.00 95.00 90 VAL A N 1
ATOM 702 C CA . VAL A 1 90 ? -6.124 -6.278 -0.960 1.00 95.00 90 VAL A CA 1
ATOM 703 C C . VAL A 1 90 ? -5.454 -7.362 -1.781 1.00 95.00 90 VAL A C 1
ATOM 705 O O . VAL A 1 90 ? -5.111 -8.418 -1.263 1.00 95.00 90 VAL A O 1
ATOM 708 N N . TYR A 1 91 ? -5.229 -7.067 -3.051 1.00 94.94 91 TYR A N 1
ATOM 709 C CA . TYR A 1 91 ? -4.357 -7.838 -3.914 1.00 94.94 91 TYR A CA 1
ATOM 710 C C . TYR A 1 91 ? -3.146 -6.975 -4.259 1.00 94.94 91 TYR A C 1
ATOM 712 O O . TYR A 1 91 ? -3.269 -5.978 -4.977 1.00 94.94 91 TYR A O 1
ATOM 720 N N . VAL A 1 92 ? -1.981 -7.302 -3.708 1.00 95.38 92 VAL A N 1
ATOM 721 C CA . VAL A 1 92 ? -0.749 -6.555 -3.958 1.00 95.38 92 VAL A CA 1
ATOM 722 C C . VAL A 1 92 ? -0.211 -6.920 -5.337 1.00 95.38 92 VAL A C 1
ATOM 724 O O . VAL A 1 92 ? 0.110 -8.074 -5.610 1.00 95.38 92 VAL A O 1
ATOM 727 N N . GLN A 1 93 ? -0.122 -5.916 -6.208 1.00 94.81 93 GLN A N 1
ATOM 728 C CA . GLN A 1 93 ? 0.328 -6.062 -7.595 1.00 94.81 93 GLN A CA 1
ATOM 729 C C . GLN A 1 93 ? 1.845 -5.930 -7.737 1.00 94.81 93 GLN A C 1
ATOM 731 O O . GLN A 1 93 ? 2.428 -6.436 -8.692 1.00 94.81 93 GLN A O 1
ATOM 736 N N . GLY A 1 94 ? 2.481 -5.214 -6.810 1.00 93.62 94 GLY A N 1
ATOM 737 C CA . GLY A 1 94 ? 3.927 -5.049 -6.769 1.00 93.62 94 GLY A CA 1
ATOM 738 C C . GLY A 1 94 ? 4.367 -4.161 -5.612 1.00 93.62 94 GLY A C 1
ATOM 739 O O . GLY A 1 94 ? 3.638 -3.258 -5.193 1.00 93.62 94 GLY A O 1
ATOM 740 N N . HIS A 1 95 ? 5.577 -4.405 -5.117 1.00 94.56 95 HIS A N 1
ATOM 741 C CA . HIS A 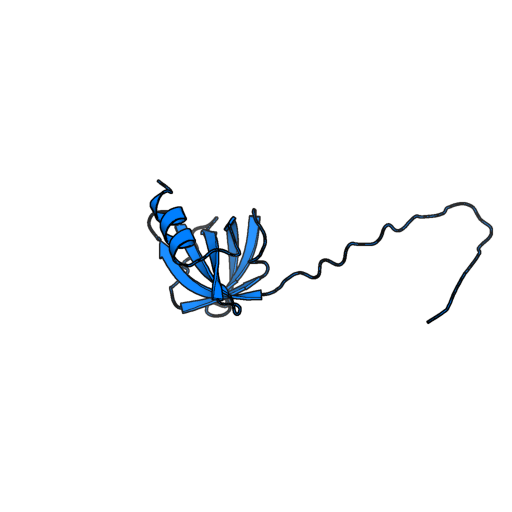1 95 ? 6.192 -3.697 -3.993 1.00 94.56 95 HIS A CA 1
ATOM 742 C C . HIS A 1 95 ? 7.649 -3.319 -4.309 1.00 94.56 95 HIS A C 1
ATOM 744 O O . HIS A 1 95 ? 8.186 -3.697 -5.351 1.00 94.56 95 HIS A O 1
ATOM 750 N N . GLY A 1 96 ? 8.296 -2.539 -3.435 1.00 93.75 96 GLY A N 1
ATOM 751 C CA . GLY A 1 96 ? 9.701 -2.143 -3.622 1.00 93.75 96 GLY A CA 1
ATOM 752 C C . GLY A 1 96 ? 9.938 -1.207 -4.818 1.00 93.75 96 GLY A C 1
ATOM 753 O O . GLY A 1 96 ? 11.037 -1.149 -5.369 1.00 93.75 96 GLY A O 1
ATOM 754 N N . MET A 1 97 ? 8.901 -0.506 -5.283 1.00 95.06 97 MET A N 1
ATOM 755 C CA . MET A 1 97 ? 8.967 0.294 -6.505 1.00 95.06 97 MET A CA 1
ATOM 756 C C . MET A 1 97 ? 9.388 1.738 -6.235 1.00 95.06 97 MET A C 1
ATOM 758 O O . MET A 1 97 ? 9.209 2.269 -5.138 1.00 95.06 97 MET A O 1
ATOM 762 N N . SER A 1 98 ? 9.876 2.416 -7.277 1.00 96.12 98 SER A N 1
ATOM 763 C CA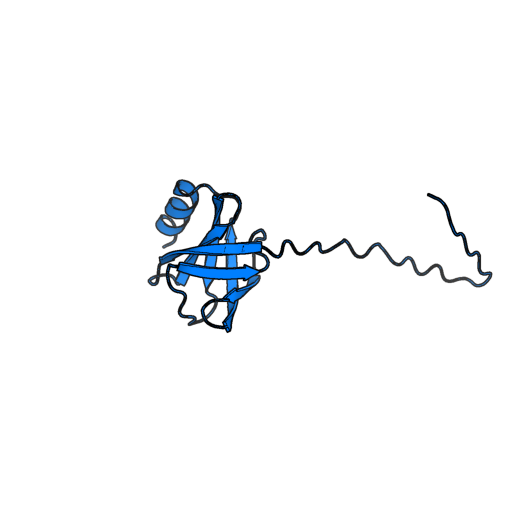 . SER A 1 98 ? 9.963 3.877 -7.274 1.00 96.12 98 SER A CA 1
ATOM 764 C C . SER A 1 98 ? 8.578 4.510 -7.430 1.00 96.12 98 SER A C 1
ATOM 766 O O . SER A 1 98 ? 7.643 3.895 -7.954 1.00 96.12 98 SER A O 1
ATOM 768 N N . GLU A 1 99 ? 8.460 5.782 -7.051 1.00 94.56 99 GLU A N 1
ATOM 769 C CA . GLU A 1 99 ? 7.229 6.554 -7.239 1.00 94.56 99 GLU A CA 1
ATOM 770 C C . GLU A 1 99 ? 6.779 6.531 -8.707 1.00 94.56 99 GLU A C 1
ATOM 772 O O . GLU A 1 99 ? 5.631 6.207 -9.011 1.00 94.56 99 GLU A O 1
ATOM 777 N N . GLN A 1 100 ? 7.699 6.792 -9.641 1.00 95.19 100 GLN A N 1
ATOM 778 C CA . GLN A 1 100 ? 7.393 6.820 -11.071 1.00 95.19 100 GLN A CA 1
ATOM 779 C C . GLN A 1 100 ? 6.917 5.455 -11.579 1.00 95.19 100 GLN A C 1
ATOM 781 O O . GLN A 1 100 ? 5.975 5.405 -12.368 1.00 95.19 100 GLN A O 1
ATOM 786 N N . ALA A 1 101 ? 7.527 4.358 -11.119 1.00 95.12 101 ALA A N 1
ATOM 787 C CA . ALA A 1 101 ? 7.110 3.009 -11.493 1.00 95.12 101 ALA A CA 1
ATOM 788 C C . ALA A 1 101 ? 5.691 2.698 -10.987 1.00 95.12 101 ALA A C 1
ATOM 790 O O . ALA A 1 101 ? 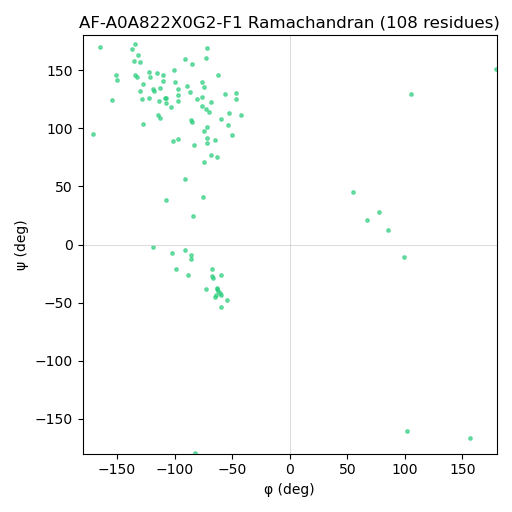4.869 2.213 -11.764 1.00 95.12 101 ALA A O 1
ATOM 791 N N . SER A 1 102 ? 5.364 3.070 -9.742 1.00 93.88 102 SER A N 1
ATOM 792 C CA . SER A 1 102 ? 4.008 2.903 -9.195 1.00 93.88 102 SER A CA 1
ATOM 793 C C . SER A 1 102 ? 2.945 3.678 -9.986 1.00 93.88 102 SER A C 1
ATOM 795 O O . SER A 1 102 ? 1.886 3.141 -10.310 1.00 93.88 102 SER A O 1
ATOM 797 N N . ILE A 1 103 ? 3.257 4.916 -10.387 1.00 92.00 103 ILE A N 1
ATOM 798 C CA . ILE A 1 103 ? 2.372 5.748 -11.210 1.00 92.00 103 ILE A CA 1
ATOM 799 C C . ILE A 1 103 ? 2.177 5.118 -12.592 1.00 92.00 103 ILE A C 1
ATOM 801 O O . ILE A 1 103 ? 1.057 5.066 -13.096 1.00 92.00 103 ILE A O 1
ATOM 805 N N . LEU A 1 104 ? 3.256 4.648 -13.225 1.00 93.31 104 LEU A N 1
ATOM 806 C CA . LEU A 1 104 ? 3.186 4.010 -14.541 1.00 93.31 104 LEU A CA 1
ATOM 807 C C . LEU A 1 104 ? 2.361 2.723 -14.511 1.00 93.31 104 LEU A C 1
ATOM 809 O O . LEU A 1 104 ? 1.597 2.491 -15.448 1.00 93.31 104 LEU A O 1
ATOM 813 N N . MET A 1 105 ? 2.478 1.929 -13.444 1.00 91.81 105 MET A N 1
ATOM 814 C CA . MET A 1 105 ? 1.682 0.720 -13.254 1.00 91.81 105 MET A CA 1
ATOM 815 C C . MET A 1 105 ? 0.192 1.060 -13.228 1.00 91.81 105 MET A C 1
ATOM 817 O O . MET A 1 105 ? -0.554 0.557 -14.059 1.00 91.81 105 MET A O 1
ATOM 821 N N . ILE A 1 106 ? -0.229 1.998 -12.375 1.00 90.56 106 ILE A N 1
ATOM 822 C CA . ILE A 1 106 ? -1.637 2.420 -12.295 1.00 90.56 106 ILE A CA 1
ATOM 823 C C . ILE A 1 106 ? -2.136 2.978 -13.629 1.00 90.56 106 ILE A C 1
ATOM 825 O O . ILE A 1 106 ? -3.225 2.628 -14.073 1.00 90.56 106 ILE A O 1
ATOM 829 N N . ARG A 1 107 ? -1.342 3.818 -14.304 1.00 88.56 107 ARG A N 1
ATOM 830 C CA . ARG A 1 107 ? -1.735 4.422 -15.589 1.00 88.56 107 ARG A CA 1
ATOM 831 C C . ARG A 1 107 ? -1.851 3.413 -16.729 1.00 88.56 107 ARG A C 1
ATOM 833 O O . ARG A 1 107 ? -2.571 3.688 -17.682 1.00 88.56 107 ARG A O 1
ATOM 840 N N . SER A 1 108 ? -1.118 2.304 -16.657 1.00 85.56 108 SER A N 1
ATOM 841 C CA . SER A 1 108 ? -1.170 1.227 -17.654 1.00 85.56 108 SER A CA 1
ATOM 842 C C . SER A 1 108 ? -2.289 0.224 -17.361 1.00 85.56 108 SER A C 1
ATOM 844 O O . SER A 1 108 ? -2.621 -0.599 -18.213 1.00 85.56 108 SER A O 1
ATOM 846 N N . THR A 1 109 ? -2.879 0.293 -16.166 1.00 81.88 109 THR A N 1
ATOM 847 C CA . THR A 1 109 ? -3.997 -0.548 -15.752 1.00 81.88 109 THR A CA 1
ATOM 848 C C . THR A 1 109 ? -5.322 0.067 -16.214 1.00 81.88 109 THR A C 1
ATOM 850 O O . THR A 1 109 ? -5.815 1.040 -15.641 1.00 81.88 109 THR A O 1
ATOM 853 N N . ARG A 1 110 ? -5.923 -0.564 -17.231 1.00 62.75 110 ARG A N 1
ATOM 854 C CA . ARG A 1 110 ? -7.220 -0.214 -17.851 1.00 62.75 110 ARG A CA 1
ATOM 855 C C . ARG A 1 110 ? -7.263 1.199 -18.433 1.00 62.75 110 ARG A C 1
ATOM 857 O O . ARG A 1 110 ? -8.066 2.032 -17.934 1.00 62.75 110 ARG A O 1
#

Solvent-accessible surface area (backbone atoms only — not comparable to full-atom values): 6658 Å² total; per-residue (Å²): 135,89,87,80,90,80,89,74,97,66,99,69,88,77,78,78,68,78,76,71,80,77,70,70,60,71,40,56,28,33,26,75,41,62,43,80,92,80,38,35,37,31,33,34,38,85,88,69,33,26,24,35,30,35,49,74,54,98,71,90,77,52,68,70,35,35,36,36,25,63,60,82,48,71,42,84,40,68,35,35,30,68,74,77,74,43,80,44,52,29,34,28,79,41,44,83,29,51,68,67,56,48,53,50,53,58,71,70,57,127

Secondary structure (DSSP, 8-state):
--------SSS--------------EEEEEEEEEETTTTEEEEEETTS-EEEEEESSS----TT-EEEEE-SS-EEEEEEETTTTEEEEEEEEEEEE-HHHHHHHHHH--

Sequence (110 aa):
MLCACLFTTSGSVVLWSLSHSQKENFMRGVVVHNEHRIGYIVIRDQFGEFTVAELSGGYEVVKGDIIEGNIHSEGDETLYNLTQAEHQKVYVQGHGMSEQASILMIRSTR

Organism: NCBI:txid158836

Foldseek 3Di:
DDDDDDDDPDDDPPPPDDPPPCPFPFFKWFFQDADPVQQWTWTQTPVRKIWIKHFPDPDDDDGGWMKTGRRQDAAWTWIAGPVVRDITIIGTHDIRHHPVVNVVVVVVPD

Nearest PDB structures (foldseek):
  3fp9-assembly2_E  TM=3.944E-01  e=1.595E-01  Mycobacterium tuberculosis
  8c2q-assembly1_A  TM=4.209E-01  e=7.533E-01  Salmonella enterica subsp. enterica serovar Typhimurium
  7ay2-assembly1_A  TM=3.616E-01  e=5.463E-01  Homo sapiens
  7ay1-assembly1_E  TM=3.535E-01  e=4.410E-01  Homo sapiens
  7peq-assembly1_AJ  TM=3.135E-01  e=5.461E+00  Homo sapiens

pLDDT: mean 82.03, std 20.24, range [36.62, 97.06]

Radius of gyration: 19.68 Å; Cα contacts (8 Å, |Δi|>4): 210; chains: 1; bounding box: 42×56×42 Å

Mean predicted aligned error: 10.56 Å